Protein AF-A0A952IU48-F1 (afdb_monomer_lite)

Structure (mmCIF, N/CA/C/O backbone):
data_AF-A0A952IU48-F1
#
_entry.id   AF-A0A952IU48-F1
#
loop_
_atom_site.group_PDB
_atom_site.id
_atom_site.type_symbol
_atom_site.label_atom_id
_atom_site.label_alt_id
_atom_site.label_comp_id
_atom_site.label_asym_id
_atom_site.label_entity_id
_atom_site.label_seq_id
_atom_site.pdbx_PDB_ins_code
_atom_site.Cartn_x
_atom_site.Cartn_y
_atom_site.Cartn_z
_atom_site.occupancy
_atom_site.B_iso_or_equiv
_atom_site.auth_seq_id
_atom_site.auth_comp_id
_atom_site.auth_asym_id
_atom_site.auth_atom_id
_atom_site.pdbx_PDB_model_num
ATOM 1 N N . ARG A 1 1 ? 9.543 -7.320 -2.477 1.00 91.69 1 ARG A N 1
ATOM 2 C CA . ARG A 1 1 ? 10.347 -6.660 -1.409 1.00 91.69 1 ARG A CA 1
ATOM 3 C C . ARG A 1 1 ? 10.903 -5.368 -1.980 1.00 91.69 1 ARG A C 1
ATOM 5 O O . ARG A 1 1 ? 11.305 -5.397 -3.133 1.00 91.69 1 ARG A O 1
ATOM 12 N N . VAL A 1 2 ? 10.952 -4.290 -1.202 1.00 94.38 2 VAL A N 1
ATOM 13 C CA . VAL A 1 2 ? 11.639 -3.042 -1.579 1.00 94.38 2 VAL A CA 1
ATOM 14 C C . VAL A 1 2 ? 12.728 -2.740 -0.553 1.00 94.38 2 VAL A C 1
ATOM 16 O O . VAL A 1 2 ? 12.514 -2.993 0.632 1.00 94.38 2 VAL A O 1
ATOM 19 N N . VAL A 1 3 ? 13.887 -2.255 -0.988 1.00 96.38 3 VAL A N 1
ATOM 20 C CA . VAL A 1 3 ? 15.053 -1.963 -0.143 1.00 96.38 3 VAL A CA 1
ATOM 21 C C . VAL A 1 3 ? 15.631 -0.613 -0.528 1.00 96.38 3 VAL A C 1
ATOM 23 O O . VAL A 1 3 ? 15.761 -0.331 -1.709 1.00 96.38 3 VAL A O 1
ATOM 26 N N . ASP A 1 4 ? 16.008 0.192 0.452 1.00 96.25 4 ASP A N 1
ATOM 27 C CA . ASP A 1 4 ? 16.854 1.366 0.246 1.00 96.25 4 ASP A CA 1
ATOM 28 C C . ASP A 1 4 ? 18.319 0.955 0.413 1.00 96.25 4 ASP A C 1
ATOM 30 O O . ASP A 1 4 ? 18.716 0.508 1.489 1.00 96.25 4 ASP A O 1
ATOM 34 N N . ASP A 1 5 ? 19.126 1.089 -0.636 1.00 95.31 5 ASP A N 1
ATOM 35 C CA . ASP A 1 5 ? 20.541 0.708 -0.599 1.00 95.31 5 ASP A CA 1
ATOM 36 C C . ASP A 1 5 ? 21.381 1.619 0.316 1.00 95.31 5 ASP A C 1
ATOM 38 O O . ASP A 1 5 ? 22.396 1.207 0.873 1.00 95.31 5 ASP A O 1
ATOM 42 N N . THR A 1 6 ? 20.937 2.854 0.554 1.00 93.69 6 THR A N 1
ATOM 43 C CA . THR A 1 6 ? 21.653 3.796 1.423 1.00 93.69 6 THR A CA 1
ATOM 44 C C . THR A 1 6 ? 21.382 3.504 2.894 1.00 93.69 6 THR A C 1
ATOM 46 O O . THR A 1 6 ? 22.308 3.443 3.703 1.00 93.69 6 THR A O 1
ATOM 49 N N . THR A 1 7 ? 20.111 3.336 3.265 1.00 94.12 7 THR A N 1
ATOM 50 C CA . THR A 1 7 ? 19.712 3.147 4.672 1.00 94.12 7 THR A CA 1
ATOM 51 C C . THR A 1 7 ? 19.625 1.681 5.090 1.00 94.12 7 THR A C 1
ATOM 53 O O . THR A 1 7 ? 19.530 1.394 6.282 1.00 94.12 7 THR A O 1
ATOM 56 N N . GLN A 1 8 ? 19.648 0.753 4.128 1.00 94.88 8 GLN A N 1
ATOM 57 C CA . GLN A 1 8 ? 19.410 -0.686 4.306 1.00 94.88 8 GLN A CA 1
ATOM 58 C C . GLN A 1 8 ? 18.020 -1.018 4.879 1.00 94.88 8 GLN A C 1
ATOM 60 O O . GLN A 1 8 ? 17.737 -2.164 5.244 1.00 94.88 8 GLN A O 1
ATOM 65 N N . GLN A 1 9 ? 17.116 -0.035 4.934 1.00 94.12 9 GLN A N 1
ATOM 66 C CA . GLN A 1 9 ? 15.732 -0.253 5.321 1.00 94.12 9 GLN A CA 1
ATOM 67 C C . GLN A 1 9 ? 15.008 -1.061 4.243 1.00 94.12 9 GLN A C 1
ATOM 69 O O . GLN A 1 9 ? 15.267 -0.916 3.048 1.00 94.12 9 GLN A O 1
ATOM 74 N N . SER A 1 10 ? 14.083 -1.927 4.663 1.00 94.50 10 SER A N 1
ATOM 75 C CA . SER A 1 10 ? 13.309 -2.746 3.737 1.00 94.50 10 SER A CA 1
ATOM 76 C C . SER A 1 10 ? 11.827 -2.803 4.077 1.00 94.50 10 SER A C 1
ATOM 78 O O . SER A 1 10 ? 11.417 -2.680 5.231 1.00 94.50 10 SER A O 1
ATOM 80 N N . TRP A 1 11 ? 11.031 -3.003 3.032 1.00 93.75 11 TRP A N 1
ATOM 81 C CA . TRP A 1 11 ? 9.585 -3.138 3.077 1.00 93.75 11 TRP A CA 1
ATOM 82 C C . TRP A 1 11 ? 9.156 -4.412 2.359 1.00 93.75 11 TRP A C 1
ATOM 84 O O . TRP A 1 11 ? 9.729 -4.823 1.341 1.00 93.75 11 TRP A O 1
ATOM 94 N N . HIS A 1 12 ? 8.078 -5.005 2.863 1.00 91.31 12 HIS A N 1
ATOM 95 C CA . HIS A 1 12 ? 7.472 -6.207 2.303 1.00 91.31 12 HIS A CA 1
ATOM 96 C C . HIS A 1 12 ? 5.989 -5.955 1.998 1.00 91.31 12 HIS A C 1
ATOM 98 O O . HIS A 1 12 ? 5.132 -6.472 2.719 1.00 91.31 12 HIS A O 1
ATOM 104 N N . PRO A 1 13 ? 5.682 -5.139 0.965 1.00 86.19 13 PRO A N 1
ATOM 105 C CA . PRO A 1 13 ? 4.314 -4.988 0.484 1.00 86.19 13 PRO A CA 1
ATOM 106 C C . PRO A 1 13 ? 3.717 -6.355 0.166 1.00 86.19 13 PRO A C 1
ATOM 108 O O . PRO A 1 13 ? 4.393 -7.201 -0.430 1.00 86.19 13 PRO A O 1
ATOM 111 N N . GLN A 1 14 ? 2.483 -6.576 0.606 1.00 82.12 14 GLN A N 1
ATOM 112 C CA . GLN A 1 14 ? 1.767 -7.811 0.314 1.00 82.12 14 GLN A CA 1
ATOM 113 C C . GLN A 1 14 ? 1.081 -7.673 -1.040 1.00 82.12 14 GLN A C 1
ATOM 115 O O . GLN A 1 14 ? 0.479 -6.641 -1.335 1.00 82.12 14 GLN A O 1
ATOM 120 N N . LEU A 1 15 ? 1.158 -8.719 -1.855 1.00 78.12 15 LEU A N 1
ATOM 121 C CA . LEU A 1 15 ? 0.437 -8.777 -3.120 1.00 78.12 15 LEU A CA 1
ATOM 122 C C . LEU A 1 15 ? -1.015 -9.119 -2.808 1.00 78.12 15 LEU A C 1
ATOM 124 O O . LEU A 1 15 ? -1.333 -10.245 -2.429 1.00 78.12 15 LEU A O 1
ATOM 128 N N . THR A 1 16 ? -1.891 -8.130 -2.910 1.00 66.31 16 THR A N 1
ATOM 129 C CA . THR A 1 16 ? -3.312 -8.290 -2.628 1.00 66.31 16 THR A CA 1
ATOM 130 C C . THR A 1 16 ? -4.087 -8.363 -3.937 1.00 66.31 16 THR A C 1
ATOM 132 O O . THR A 1 16 ? -4.181 -7.376 -4.648 1.00 66.31 16 THR A O 1
ATOM 135 N N . ALA A 1 17 ? -4.613 -9.551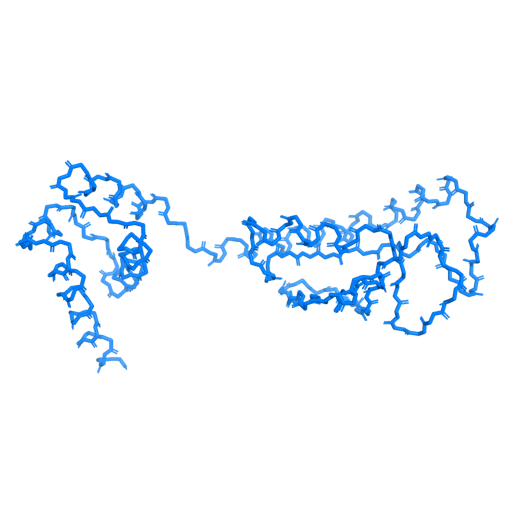 -4.259 1.00 57.94 17 ALA A N 1
ATOM 136 C CA . ALA A 1 17 ? -5.645 -9.848 -5.271 1.00 57.94 17 ALA A CA 1
ATOM 137 C C . ALA A 1 17 ? -5.507 -9.253 -6.694 1.00 57.94 17 ALA A C 1
ATOM 139 O O . ALA A 1 17 ? -6.447 -9.351 -7.480 1.00 57.94 17 ALA A O 1
ATOM 140 N N . VAL A 1 18 ? -4.364 -8.670 -7.055 1.00 63.56 18 VAL A N 1
ATOM 141 C CA . VAL A 1 18 ? -4.074 -8.278 -8.432 1.00 63.56 18 VAL A CA 1
ATOM 142 C C . VAL A 1 18 ? -3.299 -9.417 -9.084 1.00 63.56 18 VAL A C 1
ATOM 144 O O . VAL A 1 18 ? -2.157 -9.675 -8.704 1.00 63.56 18 VAL A O 1
ATOM 147 N N . ASP A 1 19 ? -3.920 -10.094 -10.052 1.00 62.81 19 ASP A N 1
ATOM 148 C CA . ASP A 1 19 ? -3.276 -11.089 -10.923 1.00 62.81 19 ASP A CA 1
ATOM 149 C C . ASP A 1 19 ? -2.259 -10.399 -11.851 1.00 62.81 19 ASP A C 1
ATOM 151 O O . ASP A 1 19 ? -2.455 -10.265 -13.058 1.00 62.81 19 ASP A O 1
ATOM 155 N N . LEU A 1 20 ? -1.164 -9.910 -11.271 1.00 64.75 20 LEU A N 1
ATOM 156 C CA . LEU A 1 20 ? 0.031 -9.543 -12.011 1.00 64.75 20 LEU A CA 1
ATOM 157 C C . LEU A 1 20 ? 0.934 -10.764 -12.105 1.00 64.75 20 LEU A C 1
ATOM 159 O O . LEU A 1 20 ? 1.329 -11.357 -11.100 1.00 64.75 20 LEU A O 1
ATOM 163 N N . THR A 1 21 ? 1.286 -11.127 -13.330 1.00 66.31 21 THR A N 1
ATOM 164 C CA . THR A 1 21 ? 2.289 -12.151 -13.582 1.00 66.31 21 THR A CA 1
ATOM 165 C C . THR A 1 21 ? 3.661 -11.493 -13.577 1.00 66.31 21 THR A C 1
ATOM 167 O O . THR A 1 21 ? 3.923 -10.624 -14.402 1.00 66.31 21 THR A O 1
ATOM 170 N N . GLU A 1 22 ? 4.509 -11.961 -12.662 1.00 82.06 22 GLU A N 1
ATOM 171 C CA . GLU A 1 22 ? 5.894 -11.553 -12.383 1.00 82.06 22 GLU A CA 1
ATOM 172 C C . GLU A 1 22 ? 6.063 -10.501 -11.281 1.00 82.06 22 GLU A C 1
ATOM 174 O O . GLU A 1 22 ? 5.449 -9.438 -11.252 1.00 82.06 22 GLU A O 1
ATOM 179 N N . THR A 1 23 ? 6.947 -10.831 -10.340 1.00 87.88 23 THR A N 1
ATOM 180 C CA . THR A 1 23 ? 7.339 -9.956 -9.238 1.00 87.88 23 THR A CA 1
ATOM 181 C C . THR A 1 23 ? 8.843 -10.009 -9.075 1.00 87.88 23 THR A C 1
ATOM 183 O O . THR A 1 23 ? 9.462 -11.046 -9.299 1.00 87.88 23 THR A O 1
ATOM 186 N N . ALA A 1 24 ? 9.424 -8.886 -8.674 1.00 91.38 24 ALA A N 1
ATOM 187 C CA . ALA A 1 24 ? 10.853 -8.750 -8.453 1.00 91.38 24 ALA A CA 1
ATOM 188 C C . ALA A 1 24 ? 11.112 -8.030 -7.128 1.00 91.38 24 ALA A C 1
ATOM 190 O O . ALA A 1 24 ? 10.248 -7.336 -6.577 1.00 91.38 24 ALA A O 1
ATOM 191 N N . SER A 1 25 ? 12.322 -8.189 -6.601 1.00 94.00 25 SER A N 1
ATOM 192 C CA . SER A 1 25 ? 12.815 -7.278 -5.573 1.00 94.00 25 SER A CA 1
ATOM 193 C C . SER A 1 25 ? 13.107 -5.919 -6.194 1.00 94.00 25 SER A C 1
ATOM 195 O O . SER A 1 25 ? 13.523 -5.829 -7.342 1.00 94.00 25 SER A O 1
ATOM 197 N N . VAL A 1 26 ? 12.898 -4.856 -5.429 1.00 95.06 26 VAL A N 1
ATOM 198 C CA . VAL A 1 26 ? 13.203 -3.492 -5.852 1.00 95.06 26 VAL A CA 1
ATOM 199 C C . VAL A 1 26 ? 14.268 -2.925 -4.929 1.00 95.06 26 VAL A C 1
ATOM 201 O O . VAL A 1 26 ? 14.137 -3.014 -3.706 1.00 95.06 26 VAL A O 1
ATOM 204 N N . VAL A 1 27 ? 15.318 -2.357 -5.508 1.00 96.81 27 VAL A N 1
ATOM 205 C CA . VAL A 1 27 ? 16.386 -1.669 -4.785 1.00 96.81 27 VAL A CA 1
ATOM 206 C C . VAL A 1 27 ? 16.378 -0.204 -5.202 1.00 96.81 27 VAL A C 1
ATOM 208 O O . VAL A 1 27 ? 16.637 0.128 -6.358 1.00 96.81 27 VAL A O 1
ATOM 211 N N . THR A 1 28 ? 16.072 0.669 -4.253 1.00 97.06 28 THR A N 1
ATOM 212 C CA . THR A 1 28 ? 16.164 2.113 -4.412 1.00 97.06 28 THR A CA 1
ATOM 213 C C . THR A 1 28 ? 17.612 2.545 -4.203 1.00 97.06 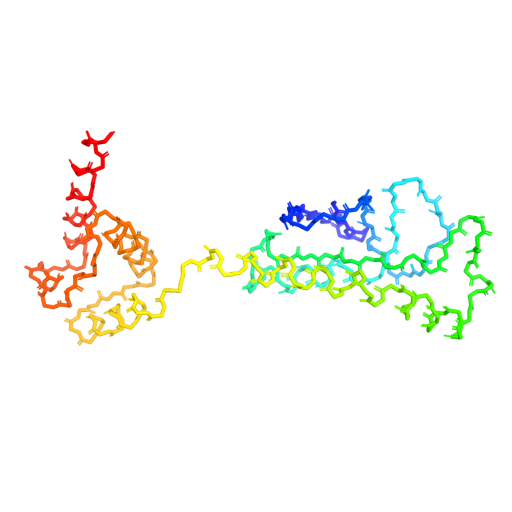28 THR A C 1
ATOM 215 O O . THR A 1 28 ? 18.201 2.309 -3.147 1.00 97.06 28 THR A O 1
ATOM 218 N N . VAL A 1 29 ? 18.174 3.181 -5.223 1.00 96.56 29 VAL A N 1
ATOM 219 C CA . VAL A 1 29 ? 19.544 3.692 -5.299 1.00 96.56 29 VAL A CA 1
ATOM 220 C C . VAL A 1 29 ? 19.528 5.208 -5.502 1.00 96.56 29 VAL A C 1
ATOM 222 O O . VAL A 1 29 ? 18.557 5.777 -5.987 1.00 96.56 29 VAL A O 1
ATOM 225 N N . SER A 1 30 ? 20.606 5.897 -5.133 1.00 94.56 30 SER A N 1
ATOM 226 C CA . SER A 1 30 ? 20.684 7.365 -5.233 1.00 94.56 30 SER A CA 1
ATOM 227 C C . SER A 1 30 ? 20.981 7.884 -6.647 1.00 94.56 30 SER A C 1
ATOM 229 O O . SER A 1 30 ? 20.873 9.084 -6.903 1.00 94.56 30 SER A O 1
ATOM 231 N N . SER A 1 31 ? 21.350 6.997 -7.570 1.00 93.44 31 SER A N 1
ATOM 232 C CA . SER A 1 31 ? 21.649 7.300 -8.968 1.00 93.44 31 SER A CA 1
ATOM 233 C C . SER A 1 31 ? 21.311 6.104 -9.868 1.00 93.44 31 SER A C 1
ATOM 235 O O . SER A 1 31 ? 21.207 4.982 -9.368 1.00 93.44 31 SER A O 1
ATOM 237 N N . PRO A 1 32 ? 21.146 6.303 -11.191 1.00 92.00 32 PRO A N 1
ATOM 238 C CA . PRO A 1 32 ? 20.879 5.203 -12.112 1.00 92.00 32 PRO A CA 1
ATOM 239 C C . PRO A 1 32 ? 21.941 4.101 -12.014 1.00 92.00 32 PRO A C 1
ATOM 241 O O . PRO A 1 32 ? 23.140 4.382 -12.013 1.00 92.00 32 PRO A O 1
ATOM 244 N N . SER A 1 33 ? 21.494 2.845 -11.964 1.00 92.19 33 SER A N 1
ATOM 245 C CA . SER A 1 33 ? 22.360 1.666 -11.884 1.00 92.19 33 SER A CA 1
ATOM 246 C C . SER A 1 33 ? 22.261 0.843 -13.163 1.00 92.19 33 SER A C 1
ATOM 248 O O . SER A 1 33 ? 21.168 0.466 -13.575 1.00 92.19 33 SER A O 1
ATOM 250 N N . THR A 1 34 ? 23.408 0.512 -13.755 1.00 92.50 34 THR A N 1
ATOM 251 C CA . THR A 1 34 ? 23.527 -0.440 -14.876 1.00 92.50 34 THR A CA 1
ATOM 252 C C . THR A 1 34 ? 23.954 -1.837 -14.416 1.00 92.50 34 THR A C 1
ATOM 254 O O . THR A 1 34 ? 24.215 -2.720 -15.233 1.00 92.50 34 THR A O 1
ATOM 257 N N . ASN A 1 35 ? 24.011 -2.072 -13.100 1.00 92.31 35 ASN A N 1
ATOM 258 C CA . ASN A 1 35 ? 24.316 -3.376 -12.512 1.00 92.31 35 ASN A CA 1
ATOM 259 C C . ASN A 1 35 ? 23.079 -4.286 -12.546 1.00 92.31 35 ASN A C 1
ATOM 261 O O . ASN A 1 35 ? 22.528 -4.642 -11.506 1.00 92.31 35 ASN A O 1
ATOM 265 N N . TYR A 1 36 ? 22.601 -4.610 -13.747 1.00 91.88 36 TYR A N 1
ATOM 266 C CA . TYR A 1 36 ? 21.394 -5.407 -13.946 1.00 91.88 36 TYR A CA 1
ATOM 267 C C . TYR A 1 36 ? 21.532 -6.788 -13.292 1.00 91.88 36 TYR A C 1
ATOM 269 O O . TYR A 1 36 ? 22.434 -7.559 -13.619 1.00 91.88 36 TYR A O 1
ATOM 277 N N . GLN A 1 37 ? 20.606 -7.110 -12.391 1.00 91.81 37 GLN A N 1
ATOM 278 C CA . GLN A 1 37 ? 20.566 -8.367 -11.649 1.00 91.81 37 GLN A CA 1
ATOM 279 C C . GLN A 1 37 ? 19.271 -9.119 -11.958 1.00 91.81 37 GLN A C 1
ATOM 281 O O . GLN A 1 37 ? 18.237 -8.511 -12.227 1.00 91.81 37 GLN A O 1
ATOM 286 N N . ALA A 1 38 ? 19.327 -10.450 -11.922 1.00 89.50 38 ALA A N 1
ATOM 287 C CA . ALA A 1 38 ? 18.125 -11.269 -12.045 1.00 89.50 38 ALA A CA 1
ATOM 288 C C . ALA A 1 38 ? 17.166 -10.993 -10.871 1.00 89.50 38 ALA A C 1
ATOM 290 O O . ALA A 1 38 ? 17.612 -10.735 -9.749 1.00 89.50 38 ALA A O 1
ATOM 291 N N . ASP A 1 39 ? 15.860 -11.018 -11.148 1.00 90.94 39 ASP A N 1
ATOM 292 C CA . ASP A 1 39 ? 14.769 -10.829 -10.176 1.00 90.94 39 ASP A CA 1
ATOM 293 C C . ASP A 1 39 ? 14.887 -9.566 -9.304 1.00 90.94 39 ASP A C 1
ATOM 295 O O . ASP A 1 39 ? 14.326 -9.483 -8.206 1.00 90.94 39 ASP A O 1
ATOM 299 N N . THR A 1 40 ? 15.622 -8.566 -9.797 1.00 94.00 40 THR A N 1
ATOM 300 C CA . THR A 1 40 ? 15.893 -7.313 -9.100 1.00 94.00 40 THR A CA 1
ATOM 301 C C . THR A 1 40 ? 15.749 -6.148 -10.062 1.00 94.00 40 THR A C 1
ATOM 303 O O . THR A 1 40 ? 16.411 -6.081 -11.095 1.00 94.00 40 THR A O 1
ATOM 306 N N . ALA A 1 41 ? 14.898 -5.201 -9.700 1.00 94.19 41 ALA A N 1
ATOM 307 C CA . ALA A 1 41 ? 14.765 -3.937 -10.390 1.00 94.19 41 ALA A CA 1
ATOM 308 C C . ALA A 1 41 ? 15.391 -2.816 -9.557 1.00 94.19 41 ALA A C 1
ATOM 310 O O . ALA A 1 41 ? 15.277 -2.802 -8.333 1.00 94.19 41 ALA A O 1
ATOM 311 N N . PHE A 1 42 ? 16.022 -1.858 -10.230 1.00 94.75 42 PHE A N 1
ATOM 312 C CA . PHE A 1 42 ? 16.589 -0.672 -9.593 1.00 94.75 42 PHE A CA 1
ATOM 313 C C . PHE A 1 42 ? 15.705 0.542 -9.867 1.00 94.75 42 PHE A C 1
ATOM 315 O O . PHE A 1 42 ? 15.213 0.722 -10.984 1.00 94.75 42 PHE A O 1
ATOM 322 N N . ASP A 1 43 ? 15.486 1.381 -8.865 1.00 94.81 43 ASP A N 1
ATOM 323 C CA . ASP A 1 43 ? 14.851 2.693 -9.016 1.00 94.81 43 ASP A CA 1
ATOM 324 C C . ASP A 1 43 ? 15.504 3.731 -8.110 1.00 94.81 43 ASP A C 1
ATOM 326 O O . ASP A 1 43 ? 16.487 3.423 -7.444 1.00 94.81 43 ASP A O 1
ATOM 330 N N . MET A 1 44 ? 14.978 4.956 -8.098 1.00 95.19 44 MET A N 1
ATOM 331 C CA . MET A 1 44 ? 15.506 6.036 -7.270 1.00 95.19 44 MET A CA 1
ATOM 332 C C . MET A 1 44 ? 14.473 6.597 -6.277 1.00 95.19 44 MET A C 1
ATOM 334 O O . MET A 1 44 ? 14.765 7.545 -5.549 1.00 95.19 44 MET A O 1
ATOM 338 N N . GLU A 1 45 ? 13.268 6.020 -6.200 1.00 94.19 45 GLU A N 1
ATOM 339 C CA . GLU A 1 45 ? 12.122 6.644 -5.530 1.00 94.19 45 GLU A CA 1
ATOM 340 C C . GLU A 1 45 ? 11.271 5.696 -4.674 1.00 94.19 45 GLU A C 1
ATOM 342 O O . GLU A 1 45 ? 10.572 6.180 -3.776 1.00 94.19 45 GLU A O 1
ATOM 347 N N . ALA A 1 46 ? 11.280 4.374 -4.898 1.00 94.50 46 ALA A N 1
ATOM 348 C CA . ALA A 1 46 ? 10.283 3.493 -4.278 1.00 94.50 46 ALA A CA 1
ATOM 349 C C . ALA A 1 46 ? 10.375 3.452 -2.752 1.00 94.50 46 ALA A C 1
ATOM 351 O O . ALA A 1 46 ? 9.339 3.475 -2.085 1.00 94.50 46 ALA A O 1
ATOM 352 N N . ALA A 1 47 ? 11.579 3.450 -2.176 1.00 95.12 47 ALA A N 1
ATOM 353 C CA . ALA A 1 47 ? 11.762 3.531 -0.728 1.00 95.12 47 ALA A CA 1
ATOM 354 C C . ALA A 1 47 ? 11.191 4.834 -0.139 1.00 95.12 47 ALA A C 1
ATOM 356 O O . ALA A 1 47 ? 10.520 4.813 0.898 1.00 95.12 47 ALA A O 1
ATOM 357 N N . GLY A 1 48 ? 11.398 5.967 -0.819 1.00 93.81 48 GLY A N 1
ATOM 358 C CA . GLY A 1 48 ? 10.846 7.262 -0.416 1.00 93.81 48 GLY A CA 1
ATOM 359 C C . GLY A 1 48 ? 9.319 7.281 -0.493 1.00 93.81 48 GLY A C 1
ATOM 360 O O . GLY A 1 48 ? 8.652 7.713 0.453 1.00 93.81 48 GLY A O 1
ATOM 361 N N . PHE A 1 49 ? 8.759 6.736 -1.575 1.00 93.75 49 PHE A N 1
ATOM 362 C CA . PHE A 1 49 ? 7.318 6.567 -1.742 1.00 93.75 49 PHE A CA 1
ATOM 363 C C . PHE A 1 49 ? 6.719 5.678 -0.646 1.00 93.75 49 PHE A C 1
ATOM 365 O O . PHE A 1 49 ? 5.763 6.085 0.010 1.00 93.75 49 PHE A O 1
ATOM 372 N N . LEU A 1 50 ? 7.303 4.505 -0.384 1.00 93.00 50 LEU A N 1
ATOM 373 C CA . LEU A 1 50 ? 6.836 3.588 0.657 1.00 93.00 50 LEU A CA 1
ATOM 374 C C . LEU A 1 50 ? 6.913 4.216 2.044 1.00 93.00 50 LEU A C 1
ATOM 376 O O . LEU A 1 50 ? 5.951 4.132 2.801 1.00 93.00 50 LEU A O 1
ATOM 380 N N . THR A 1 51 ? 8.006 4.907 2.364 1.00 92.62 51 THR A N 1
ATOM 381 C CA . THR A 1 51 ? 8.148 5.650 3.626 1.00 92.62 51 THR A CA 1
ATOM 382 C C . THR A 1 51 ? 7.053 6.703 3.794 1.00 92.62 51 THR A C 1
ATOM 384 O O . THR A 1 51 ? 6.586 6.953 4.907 1.00 92.62 51 THR A O 1
ATOM 387 N N . ALA A 1 52 ? 6.645 7.357 2.705 1.00 93.31 52 ALA A N 1
ATOM 388 C CA . ALA A 1 52 ? 5.565 8.330 2.730 1.00 93.31 52 ALA A CA 1
ATOM 389 C C . ALA A 1 52 ? 4.189 7.675 2.875 1.00 93.31 52 ALA A C 1
ATOM 391 O O . ALA A 1 52 ? 3.413 8.074 3.743 1.00 93.31 52 ALA A O 1
ATOM 392 N N . ALA A 1 53 ? 3.911 6.663 2.059 1.00 90.44 53 ALA A N 1
ATOM 393 C CA . ALA A 1 53 ? 2.624 5.989 1.988 1.00 90.44 53 ALA A CA 1
ATOM 394 C C . ALA A 1 53 ? 2.291 5.214 3.273 1.00 90.44 53 ALA A C 1
ATOM 396 O O . ALA A 1 53 ? 1.145 5.249 3.719 1.00 90.44 53 ALA A O 1
ATOM 397 N N . THR A 1 54 ? 3.279 4.595 3.931 1.00 89.19 54 THR A N 1
ATOM 398 C CA . THR A 1 54 ? 3.063 3.817 5.170 1.00 89.19 54 THR A CA 1
ATOM 399 C C . THR A 1 54 ? 2.604 4.655 6.361 1.00 89.19 54 THR A C 1
ATOM 401 O O . THR A 1 54 ? 2.118 4.108 7.348 1.00 89.19 54 THR A O 1
ATOM 404 N N . ARG A 1 55 ? 2.713 5.988 6.288 1.00 88.06 55 ARG A N 1
ATOM 405 C CA . ARG A 1 55 ? 2.138 6.892 7.298 1.00 88.06 55 ARG A CA 1
ATOM 406 C C . ARG A 1 55 ? 0.621 7.036 7.185 1.00 88.06 55 ARG A C 1
ATOM 408 O O . ARG A 1 55 ? -0.006 7.486 8.139 1.00 88.06 55 ARG A O 1
ATOM 415 N N . TYR A 1 56 ? 0.052 6.696 6.031 1.00 84.12 56 TYR A N 1
ATOM 416 C CA . TYR A 1 56 ? -1.364 6.899 5.713 1.00 84.12 56 TYR A CA 1
ATOM 417 C C . TYR A 1 56 ? -2.106 5.596 5.418 1.00 84.12 56 TYR A C 1
ATOM 419 O O . TYR A 1 56 ? -3.331 5.572 5.482 1.00 84.12 56 TYR A O 1
ATOM 427 N N . SER A 1 57 ? -1.382 4.526 5.098 1.00 83.06 57 SER A N 1
ATOM 428 C CA . SER A 1 57 ? -1.950 3.232 4.745 1.00 83.06 57 SER A CA 1
ATOM 429 C C . SER A 1 57 ? -1.063 2.091 5.227 1.00 83.06 57 SER A C 1
ATOM 431 O O . SER A 1 57 ? 0.137 2.261 5.440 1.00 83.06 57 SER A O 1
ATOM 433 N N . THR A 1 58 ? -1.643 0.909 5.388 1.00 82.62 58 THR A N 1
ATOM 434 C CA . THR A 1 58 ? -0.888 -0.306 5.688 1.00 82.62 58 THR A CA 1
ATOM 435 C C . THR A 1 58 ? -0.301 -0.907 4.403 1.00 82.62 58 THR A C 1
ATOM 437 O O . THR A 1 58 ? -0.736 -0.587 3.292 1.00 82.62 58 THR A O 1
ATOM 440 N N . LEU A 1 59 ? 0.730 -1.748 4.538 1.00 83.88 59 LEU A N 1
ATOM 441 C CA . LEU A 1 59 ? 1.497 -2.294 3.407 1.00 83.88 59 LEU A CA 1
ATOM 442 C C . LEU A 1 59 ? 0.687 -3.229 2.494 1.00 83.88 59 LEU A C 1
ATOM 444 O O . LEU A 1 59 ? 1.122 -3.508 1.382 1.00 83.88 59 LEU A O 1
ATOM 448 N N . GLU A 1 60 ? -0.475 -3.702 2.934 1.00 79.56 60 GLU A N 1
ATOM 449 C CA . GLU A 1 60 ? -1.407 -4.506 2.139 1.00 79.56 60 GLU A CA 1
ATOM 450 C C . GLU A 1 60 ? -2.130 -3.683 1.058 1.00 79.56 60 GLU A C 1
ATOM 452 O O . GLU A 1 60 ? -2.627 -4.245 0.083 1.00 79.56 60 GLU A O 1
ATOM 457 N N . PHE A 1 61 ? -2.168 -2.355 1.208 1.00 79.62 61 PHE A N 1
ATOM 458 C CA . PHE A 1 61 ? -2.831 -1.423 0.286 1.00 79.62 61 PHE A CA 1
ATOM 459 C C . PHE A 1 61 ? -1.850 -0.519 -0.469 1.00 79.62 61 PHE A C 1
ATOM 461 O O . PHE A 1 61 ? -2.266 0.407 -1.162 1.00 79.62 61 PHE A O 1
ATOM 468 N N . ILE A 1 62 ? -0.544 -0.751 -0.329 1.00 85.94 62 ILE A N 1
ATOM 469 C CA . ILE A 1 62 ? 0.487 0.020 -1.026 1.00 85.94 62 ILE A CA 1
ATOM 470 C C . ILE A 1 62 ? 1.144 -0.894 -2.053 1.00 85.94 62 ILE A C 1
ATOM 472 O O . ILE A 1 62 ? 1.800 -1.861 -1.682 1.00 85.94 62 ILE A O 1
ATOM 476 N N . GLN A 1 63 ? 1.001 -0.566 -3.337 1.00 85.19 63 GLN A N 1
ATOM 477 C CA . GLN A 1 63 ? 1.617 -1.312 -4.436 1.00 85.19 63 GLN A CA 1
ATOM 478 C C . GLN A 1 63 ? 2.646 -0.452 -5.168 1.00 85.19 63 GLN A C 1
ATOM 480 O O . GLN A 1 63 ? 2.460 0.754 -5.335 1.00 85.19 63 GLN A O 1
ATOM 485 N N . CYS A 1 64 ? 3.731 -1.081 -5.619 1.00 86.62 64 CYS A N 1
ATOM 486 C CA . CYS A 1 64 ? 4.737 -0.460 -6.473 1.00 86.62 64 CYS A CA 1
ATOM 487 C C . CYS A 1 64 ? 4.775 -1.218 -7.800 1.00 86.62 64 CYS A C 1
ATOM 489 O O . CYS A 1 64 ? 5.198 -2.371 -7.846 1.00 86.62 64 CYS A O 1
ATOM 491 N N . LEU A 1 65 ? 4.298 -0.573 -8.864 1.00 87.69 65 LEU A N 1
ATOM 492 C CA . LEU A 1 65 ? 4.340 -1.106 -10.219 1.00 87.69 65 LEU A CA 1
ATOM 493 C C . LEU A 1 65 ? 5.504 -0.453 -10.960 1.00 87.69 65 LEU A C 1
ATOM 495 O O . LEU A 1 65 ? 5.535 0.770 -11.108 1.00 87.69 65 LEU A O 1
ATOM 499 N N . LYS A 1 66 ? 6.444 -1.267 -11.444 1.00 89.50 66 LYS A N 1
ATOM 500 C CA . LYS A 1 66 ? 7.591 -0.782 -12.207 1.00 89.50 66 LYS A CA 1
ATOM 501 C C . LYS A 1 66 ? 7.516 -1.247 -13.652 1.00 89.50 66 LYS A C 1
ATOM 503 O O . LYS A 1 66 ? 7.484 -2.439 -13.934 1.00 89.50 66 LYS A O 1
ATOM 508 N N . ILE A 1 67 ? 7.557 -0.279 -14.559 1.00 91.62 67 ILE A N 1
ATOM 509 C CA . ILE A 1 67 ? 7.750 -0.514 -15.987 1.00 91.62 67 ILE A CA 1
ATOM 510 C C . ILE A 1 67 ? 9.257 -0.487 -16.233 1.00 91.62 67 ILE A C 1
ATOM 512 O O . ILE A 1 67 ? 9.923 0.503 -15.927 1.00 91.62 67 ILE A O 1
ATOM 516 N N . VAL A 1 68 ? 9.809 -1.596 -16.721 1.00 91.19 68 VAL A N 1
ATOM 517 C CA . VAL A 1 68 ? 11.252 -1.735 -16.952 1.00 91.19 68 VAL A CA 1
ATOM 518 C C . VAL A 1 68 ? 11.628 -0.988 -18.233 1.00 91.19 68 VAL A C 1
ATOM 520 O O . VAL A 1 68 ? 11.261 -1.408 -19.328 1.00 91.19 68 VAL A O 1
ATOM 523 N N . SER A 1 69 ? 12.346 0.127 -18.088 1.00 91.50 69 SER A N 1
ATOM 524 C CA . SER A 1 69 ? 12.805 0.972 -19.199 1.00 91.50 69 SER A CA 1
ATOM 525 C C . SER A 1 69 ? 14.010 0.407 -19.939 1.00 91.50 69 SER A C 1
ATOM 527 O O . SER A 1 69 ? 14.132 0.567 -21.151 1.00 91.50 69 SER A O 1
ATOM 529 N N . ASP A 1 70 ? 14.895 -0.245 -19.199 1.00 93.44 70 ASP A N 1
ATOM 530 C CA . ASP A 1 70 ? 16.191 -0.713 -19.659 1.00 93.44 70 ASP A CA 1
ATOM 531 C C . ASP A 1 70 ? 16.607 -1.975 -18.893 1.00 93.44 70 ASP A C 1
ATOM 533 O O . ASP A 1 70 ? 16.122 -2.260 -17.796 1.00 93.44 70 ASP A O 1
ATOM 537 N N . ASN A 1 71 ? 17.462 -2.779 -19.517 1.00 92.62 71 ASN A N 1
ATOM 538 C CA . ASN A 1 71 ? 18.010 -4.018 -18.975 1.00 92.62 71 ASN A CA 1
ATOM 539 C C . ASN A 1 71 ? 19.268 -4.432 -19.757 1.00 92.62 71 ASN A C 1
ATOM 541 O O . ASN A 1 71 ? 19.688 -3.763 -20.698 1.00 92.62 71 ASN A O 1
ATOM 545 N N . SER A 1 72 ? 19.846 -5.588 -19.426 1.00 91.31 72 SER A N 1
ATOM 546 C CA . SER A 1 72 ? 21.066 -6.091 -20.075 1.00 91.31 72 SER A CA 1
ATOM 547 C C . SER A 1 72 ? 20.957 -6.310 -21.591 1.00 91.31 72 SER A C 1
ATOM 549 O O . SER A 1 72 ? 21.982 -6.349 -22.268 1.00 91.31 72 SER A O 1
ATOM 551 N N . ARG A 1 73 ? 19.743 -6.457 -22.141 1.00 91.31 73 ARG A N 1
ATOM 552 C CA . ARG A 1 73 ? 19.498 -6.576 -23.590 1.00 91.31 73 ARG A CA 1
ATOM 553 C C . ARG A 1 73 ? 19.178 -5.233 -24.246 1.00 91.31 73 ARG A C 1
ATOM 555 O O . ARG A 1 73 ? 19.499 -5.052 -25.414 1.00 91.31 73 ARG A O 1
ATOM 562 N N . ASN A 1 74 ? 18.554 -4.320 -23.506 1.00 90.88 74 ASN A N 1
ATOM 563 C CA . ASN A 1 74 ? 18.173 -2.978 -23.947 1.00 90.88 74 ASN A CA 1
ATOM 564 C C . ASN A 1 74 ? 18.763 -1.954 -22.968 1.00 90.88 74 ASN A C 1
ATOM 566 O O . ASN A 1 74 ? 18.073 -1.562 -22.028 1.00 90.88 74 ASN A O 1
ATOM 570 N N . PRO A 1 75 ? 20.038 -1.574 -23.122 1.00 89.94 75 PRO A N 1
ATOM 571 C CA . PRO A 1 75 ? 20.750 -0.839 -22.088 1.00 89.94 75 PRO A CA 1
ATOM 572 C C . PRO A 1 75 ? 20.360 0.644 -22.071 1.00 89.94 75 PRO A C 1
ATOM 574 O O . PRO A 1 75 ? 19.853 1.187 -23.064 1.00 89.94 75 PRO A O 1
ATOM 577 N N . LEU A 1 76 ? 20.612 1.293 -20.932 1.00 90.25 76 LEU A N 1
ATOM 578 C CA . LEU A 1 76 ? 20.203 2.666 -20.627 1.00 90.25 76 LEU A CA 1
ATOM 579 C C . LEU A 1 76 ? 20.628 3.688 -21.693 1.00 90.25 76 LEU A C 1
ATOM 581 O O . LEU A 1 76 ? 19.888 4.625 -21.977 1.00 90.25 76 LEU A O 1
ATOM 585 N N . GLU A 1 77 ? 21.783 3.505 -22.332 1.00 92.31 77 GLU A N 1
ATOM 586 C CA . GLU A 1 77 ? 22.319 4.419 -23.350 1.00 92.31 77 GLU A CA 1
ATOM 587 C C . GLU A 1 77 ? 21.451 4.476 -24.611 1.00 92.31 77 GLU A C 1
ATOM 589 O O . GLU A 1 77 ? 21.517 5.434 -25.379 1.00 92.31 77 GLU A O 1
ATOM 594 N N . THR A 1 78 ? 20.636 3.445 -24.839 1.00 89.44 78 THR A N 1
ATOM 595 C CA . THR A 1 78 ? 19.702 3.388 -25.967 1.00 89.44 78 THR A CA 1
ATOM 596 C C . THR A 1 78 ? 18.334 3.970 -25.629 1.00 89.44 78 THR A C 1
ATOM 598 O O . THR A 1 78 ? 17.480 4.048 -26.518 1.00 89.44 78 THR A O 1
ATOM 601 N N . LEU A 1 79 ? 18.100 4.346 -24.370 1.00 91.25 79 LEU A N 1
ATOM 602 C CA . LEU A 1 79 ? 16.828 4.871 -23.906 1.00 91.25 79 LEU A CA 1
ATOM 603 C C . LEU A 1 79 ? 16.658 6.326 -24.353 1.00 91.25 79 LEU A C 1
ATOM 605 O O . LEU A 1 79 ? 17.541 7.165 -24.193 1.00 91.25 79 LEU A O 1
ATOM 609 N N . ASP A 1 80 ? 15.482 6.639 -24.883 1.00 93.38 80 ASP A N 1
ATOM 610 C CA . ASP A 1 80 ? 15.094 7.997 -25.244 1.00 93.38 80 ASP A CA 1
ATOM 611 C C . ASP A 1 80 ? 13.663 8.285 -24.778 1.00 93.38 80 ASP A C 1
ATOM 613 O O . ASP A 1 80 ? 12.917 7.388 -24.372 1.00 93.38 80 ASP A O 1
ATOM 617 N N . LYS A 1 81 ? 13.269 9.560 -24.830 1.00 92.94 81 LYS A N 1
ATOM 618 C CA . LYS A 1 81 ? 11.948 9.998 -24.363 1.00 92.94 81 LYS A CA 1
ATOM 619 C C . LYS A 1 81 ? 10.801 9.325 -25.121 1.00 92.94 81 LYS A C 1
ATOM 621 O O . LYS A 1 81 ? 9.797 9.000 -24.499 1.00 92.94 81 LYS A O 1
ATOM 626 N N . GLY A 1 82 ? 10.950 9.105 -26.428 1.00 95.44 82 GLY A N 1
ATOM 627 C CA . GLY A 1 82 ? 9.932 8.460 -27.256 1.00 95.44 82 GLY A CA 1
ATOM 628 C C . GLY A 1 82 ? 9.727 7.002 -26.858 1.00 95.44 82 GLY A C 1
ATOM 629 O O . GLY A 1 82 ? 8.589 6.576 -26.670 1.00 95.44 82 GLY A O 1
ATOM 630 N N . LYS A 1 83 ? 10.817 6.263 -26.625 1.00 92.19 83 LYS A N 1
ATOM 631 C CA . LYS A 1 83 ? 10.765 4.888 -26.106 1.00 92.19 83 LYS A CA 1
ATOM 632 C C . LYS A 1 83 ? 10.105 4.815 -24.737 1.00 92.19 83 LYS A C 1
ATOM 634 O O . LYS A 1 83 ? 9.250 3.965 -24.536 1.00 92.19 83 LYS A O 1
ATOM 639 N N . VAL A 1 84 ? 10.448 5.718 -23.816 1.00 92.69 84 VAL A N 1
ATOM 640 C CA . VAL A 1 84 ? 9.808 5.764 -22.489 1.00 92.69 84 VAL A CA 1
ATOM 641 C C . VAL A 1 84 ? 8.307 6.027 -22.614 1.00 92.69 84 VAL A C 1
ATOM 643 O O . VAL A 1 84 ? 7.513 5.337 -21.979 1.00 92.69 84 VAL A O 1
ATOM 646 N N . THR A 1 85 ? 7.897 6.982 -23.455 1.00 95.38 85 THR A N 1
ATOM 647 C CA . THR A 1 85 ? 6.473 7.247 -23.709 1.00 95.38 85 THR A CA 1
ATOM 648 C C . THR A 1 85 ? 5.762 6.015 -24.264 1.00 95.38 85 THR A C 1
ATOM 650 O O . THR A 1 85 ? 4.680 5.683 -23.783 1.00 95.38 85 THR A O 1
ATOM 653 N N . GLN A 1 86 ? 6.376 5.313 -25.218 1.00 95.25 86 GLN A N 1
ATOM 654 C CA . GLN A 1 86 ? 5.803 4.097 -25.788 1.00 95.25 86 GLN A CA 1
ATOM 655 C C . GLN A 1 86 ? 5.677 2.984 -24.741 1.00 95.25 86 GLN A C 1
ATOM 657 O O . GLN A 1 86 ? 4.598 2.426 -24.590 1.00 95.25 86 GLN A O 1
ATOM 662 N N . LEU A 1 87 ? 6.732 2.727 -23.961 1.00 94.31 87 LEU A N 1
ATOM 663 C CA . LEU A 1 87 ? 6.730 1.716 -22.899 1.00 94.31 87 LEU A CA 1
ATOM 664 C C . LEU A 1 87 ? 5.621 1.959 -21.874 1.00 94.31 87 LEU A C 1
ATOM 666 O O . LEU A 1 87 ? 4.958 1.018 -21.452 1.00 94.31 87 LEU A O 1
ATOM 670 N N . ILE A 1 88 ? 5.395 3.215 -21.482 1.00 94.00 88 ILE A N 1
ATOM 671 C CA . ILE A 1 88 ? 4.290 3.556 -20.582 1.00 94.00 88 ILE A CA 1
ATOM 672 C C . ILE A 1 88 ? 2.948 3.328 -21.279 1.00 94.00 88 ILE A C 1
ATOM 674 O O . ILE A 1 88 ? 2.070 2.694 -20.697 1.00 94.00 88 ILE A O 1
ATOM 678 N N . SER A 1 89 ? 2.794 3.810 -22.517 1.00 96.06 89 SER A N 1
ATOM 679 C CA . SER A 1 89 ? 1.556 3.670 -23.293 1.00 96.06 89 SER A CA 1
ATOM 680 C C . SER A 1 89 ? 1.149 2.206 -23.473 1.00 96.06 89 SER A C 1
ATOM 682 O O . SER A 1 89 ? -0.020 1.872 -23.294 1.00 96.06 89 SER A O 1
ATOM 684 N N . ASP A 1 90 ? 2.108 1.331 -23.770 1.00 95.38 90 ASP A N 1
ATOM 685 C CA . ASP A 1 90 ? 1.885 -0.105 -23.966 1.00 95.38 90 ASP A CA 1
ATOM 686 C C . ASP A 1 90 ? 1.411 -0.800 -22.683 1.00 95.38 90 ASP A C 1
ATOM 688 O O . ASP A 1 90 ? 0.736 -1.826 -22.740 1.00 95.38 90 ASP A O 1
ATOM 692 N N . GLN A 1 91 ? 1.743 -0.237 -21.519 1.00 93.06 91 GLN A N 1
ATOM 693 C CA . GLN A 1 91 ? 1.394 -0.787 -20.211 1.00 93.06 91 GLN A CA 1
ATOM 694 C C . GLN A 1 91 ? 0.163 -0.130 -19.577 1.00 93.06 91 GLN A C 1
ATOM 696 O O . GLN A 1 91 ? -0.269 -0.579 -18.517 1.00 93.06 91 GLN A O 1
ATOM 701 N N . VAL A 1 92 ? -0.453 0.878 -20.209 1.00 93.94 92 VAL A N 1
ATOM 702 C CA . VAL A 1 92 ? -1.682 1.518 -19.698 1.00 93.94 92 VAL A CA 1
ATOM 703 C C . VAL A 1 92 ? -2.778 0.502 -19.348 1.00 93.94 92 VAL A C 1
ATOM 705 O O . VAL A 1 92 ? -3.325 0.621 -18.251 1.00 93.94 92 VAL A O 1
ATOM 708 N N . PRO A 1 93 ? -3.086 -0.519 -20.177 1.00 91.44 93 PRO A N 1
ATOM 709 C CA . PRO A 1 93 ? -4.093 -1.520 -19.817 1.00 91.44 93 PRO A CA 1
ATOM 710 C C . PRO A 1 93 ? -3.761 -2.263 -18.515 1.00 91.44 93 PRO A C 1
ATOM 712 O O . PRO A 1 93 ? -4.632 -2.435 -17.666 1.00 91.44 93 PRO A O 1
ATOM 715 N N . ASN A 1 94 ? -2.490 -2.624 -18.315 1.00 88.06 94 ASN A N 1
ATOM 716 C CA . ASN A 1 94 ? -2.033 -3.305 -17.103 1.00 88.06 94 ASN A CA 1
ATOM 717 C C . ASN A 1 94 ? -2.094 -2.376 -15.883 1.00 88.06 94 ASN A C 1
ATOM 719 O O . ASN A 1 94 ? -2.531 -2.795 -14.816 1.00 88.06 94 ASN A O 1
ATOM 723 N N . ILE A 1 95 ? -1.725 -1.096 -16.031 1.00 88.88 95 ILE A N 1
ATOM 724 C CA . ILE A 1 95 ? -1.872 -0.092 -14.963 1.00 88.88 95 ILE A CA 1
ATOM 725 C C . ILE A 1 95 ? -3.343 0.021 -14.538 1.00 88.88 95 ILE A C 1
ATOM 727 O O . ILE A 1 95 ? -3.637 0.020 -13.343 1.00 88.88 95 ILE A O 1
ATOM 731 N N . VAL A 1 96 ? -4.268 0.095 -15.501 1.00 90.31 96 VAL A N 1
ATOM 732 C CA . VAL A 1 96 ? -5.712 0.163 -15.230 1.00 90.31 96 VAL A CA 1
ATOM 733 C C . VAL A 1 96 ? -6.184 -1.086 -14.488 1.00 90.31 96 VAL A C 1
ATOM 735 O O . VAL A 1 96 ? -6.846 -0.952 -13.463 1.00 90.31 96 VAL A O 1
ATOM 738 N N . GLN A 1 97 ? -5.771 -2.280 -14.921 1.00 86.19 97 GLN A N 1
ATOM 739 C CA . GLN A 1 97 ? -6.113 -3.536 -14.249 1.00 86.19 97 GLN A CA 1
ATOM 740 C C . GLN A 1 97 ? -5.641 -3.564 -12.784 1.00 86.19 97 GLN A C 1
ATOM 742 O O . GLN A 1 97 ? -6.375 -4.013 -11.902 1.00 86.19 97 GLN A O 1
ATOM 747 N N . VAL A 1 98 ? -4.441 -3.049 -12.496 1.00 84.62 98 VAL A N 1
ATOM 748 C CA . VAL A 1 98 ? -3.931 -2.929 -11.118 1.00 84.62 98 VAL A CA 1
ATOM 749 C C . VAL A 1 98 ? -4.801 -1.993 -10.287 1.00 84.62 98 VAL A C 1
ATOM 751 O O . VAL A 1 98 ? -5.162 -2.326 -9.158 1.00 84.62 98 VAL A O 1
ATOM 754 N N . ILE A 1 99 ? -5.149 -0.828 -10.836 1.00 85.62 99 ILE A N 1
ATOM 755 C CA . ILE A 1 99 ? -5.996 0.158 -10.155 1.00 85.62 99 ILE A CA 1
ATOM 756 C C . ILE A 1 99 ? -7.372 -0.441 -9.851 1.00 85.62 99 ILE A C 1
ATOM 758 O O . ILE A 1 99 ? -7.844 -0.333 -8.721 1.00 85.62 99 ILE A O 1
ATOM 762 N N . GLU A 1 100 ? -8.000 -1.104 -10.820 1.00 85.69 100 GLU A N 1
ATOM 763 C CA . GLU A 1 100 ? -9.295 -1.765 -10.639 1.00 85.69 100 GLU A CA 1
ATOM 764 C C . GLU A 1 100 ? -9.229 -2.867 -9.576 1.00 85.69 100 GLU A C 1
ATOM 766 O O . GLU A 1 100 ? -10.102 -2.934 -8.711 1.00 85.69 100 GLU A O 1
ATOM 771 N N . GLY A 1 101 ? -8.167 -3.678 -9.569 1.00 82.06 101 GLY A N 1
ATOM 772 C CA . GLY A 1 101 ? -7.937 -4.684 -8.530 1.00 82.06 101 GLY A CA 1
ATOM 773 C C . GLY A 1 101 ? -7.858 -4.075 -7.127 1.00 82.06 101 GLY A C 1
ATOM 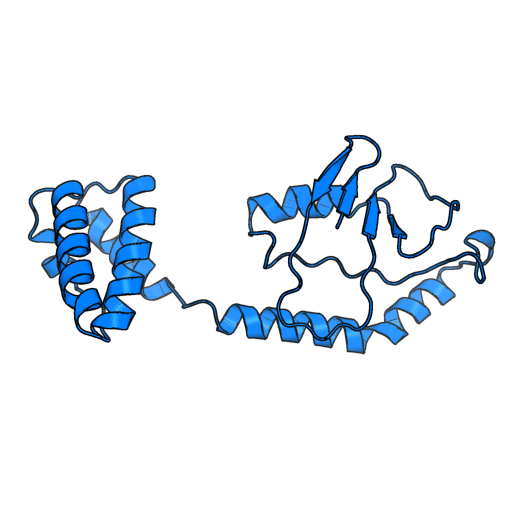774 O O . GLY A 1 101 ? -8.496 -4.571 -6.195 1.00 82.06 101 GLY A O 1
ATOM 775 N N . LEU A 1 102 ? -7.154 -2.950 -6.978 1.00 80.38 102 LEU A N 1
ATOM 776 C CA . LEU A 1 102 ? -7.053 -2.231 -5.705 1.00 80.38 102 LEU A CA 1
ATOM 777 C C . LEU A 1 102 ? -8.375 -1.576 -5.286 1.00 80.38 102 LEU A C 1
ATOM 779 O O . LEU A 1 102 ? -8.714 -1.596 -4.103 1.00 80.38 102 LEU A O 1
ATOM 783 N N . LEU A 1 103 ? -9.146 -1.030 -6.228 1.00 82.56 103 LEU A N 1
ATOM 784 C CA . LEU A 1 103 ? -10.477 -0.481 -5.952 1.00 82.56 103 LEU A CA 1
ATOM 785 C C . LEU A 1 103 ? -11.462 -1.576 -5.525 1.00 82.56 103 LEU A C 1
ATOM 787 O O . LEU A 1 103 ? -12.224 -1.375 -4.581 1.00 82.56 103 LEU A O 1
ATOM 791 N N . ASN A 1 104 ? -11.414 -2.747 -6.159 1.00 80.44 104 ASN A N 1
ATOM 792 C CA . ASN A 1 104 ? -12.226 -3.898 -5.769 1.00 80.44 104 ASN A CA 1
ATOM 793 C C . ASN A 1 104 ? -11.845 -4.397 -4.372 1.00 80.44 104 ASN A C 1
ATOM 795 O O . ASN A 1 104 ? -12.722 -4.652 -3.550 1.00 80.44 104 ASN A O 1
ATOM 799 N N . LEU A 1 105 ? -10.546 -4.466 -4.058 1.00 77.94 105 LEU A N 1
ATOM 800 C CA . LEU A 1 105 ? -10.082 -4.775 -2.706 1.00 77.94 105 LEU A CA 1
ATOM 801 C C . LEU A 1 105 ? -10.585 -3.740 -1.695 1.00 77.94 105 LEU A C 1
ATOM 803 O O . LEU A 1 105 ? -11.043 -4.112 -0.616 1.00 77.94 105 LEU A 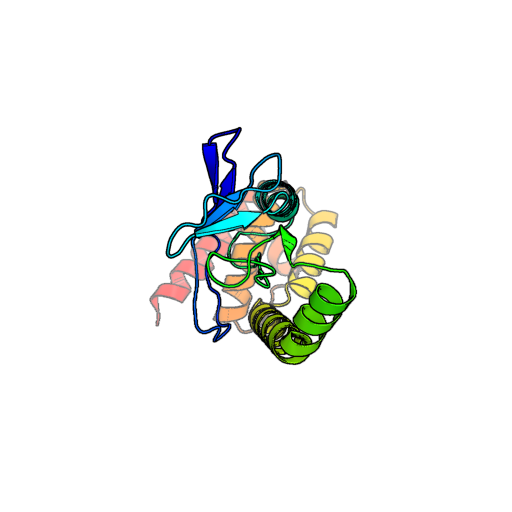O 1
ATOM 807 N N . HIS A 1 106 ? -10.556 -2.453 -2.040 1.00 77.69 106 HIS A N 1
ATOM 808 C CA . HIS A 1 106 ? -11.087 -1.403 -1.177 1.00 77.69 106 HIS A CA 1
ATOM 809 C C . HIS A 1 106 ? -12.580 -1.599 -0.874 1.00 77.69 106 HIS A C 1
ATOM 811 O O . HIS A 1 106 ? -12.983 -1.411 0.268 1.00 77.69 106 HIS A O 1
ATOM 817 N N . GLN A 1 107 ? -13.384 -2.060 -1.838 1.00 75.00 107 GLN A N 1
ATOM 818 C CA . GLN A 1 107 ? -14.805 -2.372 -1.610 1.00 75.00 107 GLN A CA 1
ATOM 819 C C . GLN A 1 107 ? -15.032 -3.526 -0.622 1.00 75.00 107 GLN A C 1
ATOM 821 O O . GLN A 1 107 ? -16.111 -3.627 -0.043 1.00 75.00 107 GLN A O 1
ATOM 826 N N . THR A 1 108 ? -14.039 -4.394 -0.404 1.00 72.94 108 THR A N 1
ATOM 827 C CA . THR A 1 108 ? -14.124 -5.442 0.630 1.00 72.94 108 THR A CA 1
ATOM 828 C C . THR A 1 108 ? -13.894 -4.905 2.044 1.00 72.94 108 THR A C 1
ATOM 830 O O . THR A 1 108 ? -14.218 -5.587 3.018 1.00 72.94 108 THR A O 1
ATOM 833 N N . ILE A 1 109 ? -13.355 -3.687 2.181 1.00 72.00 109 ILE A N 1
ATOM 834 C CA . ILE A 1 109 ? -13.211 -3.019 3.473 1.00 72.00 109 ILE A CA 1
ATOM 835 C C . ILE A 1 109 ? -14.596 -2.505 3.888 1.00 72.00 109 ILE A C 1
ATOM 837 O O . ILE A 1 109 ? -15.200 -1.737 3.139 1.00 72.00 109 ILE A O 1
ATOM 841 N N . PRO A 1 110 ? -15.107 -2.871 5.079 1.00 70.94 110 PRO A N 1
ATOM 842 C CA . PRO A 1 110 ? -16.380 -2.350 5.561 1.00 70.9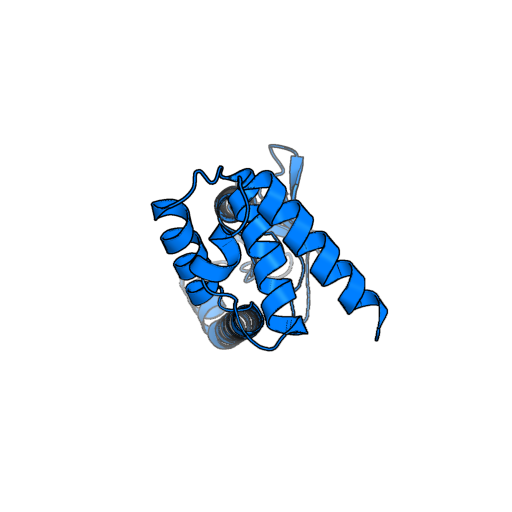4 110 PRO A CA 1
ATOM 843 C C . PRO A 1 110 ? -16.356 -0.819 5.625 1.00 70.94 110 PRO A C 1
ATOM 845 O O . PRO A 1 110 ? -15.455 -0.241 6.247 1.00 70.94 110 PRO A O 1
ATOM 848 N N . ASP A 1 111 ? -17.350 -0.165 5.015 1.00 76.69 111 ASP A N 1
ATOM 849 C CA . ASP A 1 111 ? -17.550 1.272 5.188 1.00 76.69 111 ASP A CA 1
ATOM 850 C C . ASP A 1 111 ? -17.942 1.554 6.642 1.00 76.69 111 ASP A C 1
ATOM 852 O O . ASP A 1 111 ? -19.067 1.321 7.079 1.00 76.69 111 ASP A O 1
ATOM 856 N N . ASN A 1 112 ? -16.984 2.075 7.403 1.00 83.50 112 ASN A N 1
ATOM 857 C CA . ASN A 1 112 ? -17.185 2.398 8.808 1.00 83.50 112 ASN A CA 1
ATOM 858 C C . ASN A 1 112 ? -17.783 3.793 9.012 1.00 83.50 112 ASN A C 1
ATOM 860 O O . ASN A 1 112 ? -17.855 4.232 10.157 1.00 83.50 112 ASN A O 1
ATOM 864 N N . SER A 1 113 ? -18.188 4.513 7.961 1.00 85.38 113 SER A N 1
ATOM 865 C CA . SER A 1 113 ? -18.725 5.877 8.058 1.00 85.38 113 SER A CA 1
ATOM 866 C C . SER A 1 113 ? -19.856 5.984 9.087 1.00 85.38 113 SER A C 1
ATOM 868 O O . SER A 1 113 ? -19.823 6.857 9.958 1.00 85.38 113 SER A O 1
ATOM 870 N N . VAL A 1 114 ? -20.793 5.032 9.075 1.00 89.25 114 VAL A N 1
ATOM 871 C CA . VAL A 1 114 ? -21.916 4.964 10.023 1.00 89.25 114 VAL A CA 1
ATOM 872 C C . VAL A 1 114 ? -21.432 4.699 11.453 1.00 89.25 114 VAL A C 1
ATOM 874 O O . VAL A 1 114 ? -21.871 5.368 12.390 1.00 89.25 114 VAL A O 1
ATOM 877 N N . ILE A 1 115 ? -20.481 3.777 11.639 1.00 91.38 115 ILE A N 1
ATOM 878 C CA . ILE A 1 115 ? -19.895 3.473 12.955 1.00 91.38 115 ILE A CA 1
ATOM 879 C C . ILE A 1 115 ? -19.124 4.681 13.497 1.00 91.38 115 ILE A C 1
ATOM 881 O O . ILE A 1 115 ? -19.230 5.015 14.677 1.00 91.38 115 ILE A O 1
ATOM 885 N N . MET A 1 116 ? -18.368 5.366 12.644 1.00 90.12 116 MET A N 1
ATOM 886 C CA . MET A 1 116 ? -17.603 6.555 13.010 1.00 90.12 116 MET A CA 1
ATOM 887 C C . MET A 1 116 ? -18.531 7.711 13.388 1.00 90.12 116 MET A C 1
ATOM 889 O O . MET A 1 116 ? -18.263 8.402 14.372 1.00 90.12 116 MET A O 1
ATOM 893 N N . GLN A 1 117 ? -19.655 7.875 12.687 1.00 91.94 117 GLN A N 1
ATOM 894 C CA . GLN A 1 117 ? -20.688 8.841 13.055 1.00 91.94 117 GLN A CA 1
ATOM 895 C C . GLN A 1 117 ? -21.308 8.507 14.419 1.00 91.94 117 GLN A C 1
ATOM 897 O O . GLN A 1 117 ? -21.429 9.389 15.269 1.00 91.94 117 GLN A O 1
ATOM 902 N N . LEU A 1 118 ? -21.607 7.231 14.678 1.00 93.00 118 LEU A N 1
ATOM 903 C CA . LEU A 1 118 ? -22.084 6.768 15.982 1.00 93.00 118 LEU A CA 1
ATOM 904 C C . LEU A 1 118 ? -21.065 7.067 17.095 1.00 93.00 118 LEU A C 1
ATOM 906 O O . LEU A 1 118 ? -21.423 7.614 18.136 1.00 93.00 118 LEU A O 1
ATOM 910 N N . ILE A 1 119 ? -19.779 6.777 16.885 1.00 92.56 119 ILE A N 1
ATOM 911 C CA . ILE A 1 119 ? -18.725 7.101 17.859 1.00 92.56 119 ILE A CA 1
ATOM 912 C C . ILE A 1 119 ? -18.654 8.616 18.093 1.00 92.56 119 ILE A C 1
ATOM 914 O O . ILE A 1 119 ? -18.549 9.052 19.243 1.00 92.56 119 ILE A O 1
ATOM 918 N N . ALA A 1 120 ? -18.737 9.422 17.032 1.00 92.25 120 ALA A N 1
ATOM 919 C CA . ALA A 1 120 ? -18.744 10.879 17.126 1.00 92.25 120 ALA A CA 1
ATOM 920 C C . ALA A 1 120 ? -19.946 11.404 17.926 1.00 92.25 120 ALA A C 1
ATOM 922 O O . ALA A 1 120 ? -19.791 12.323 18.733 1.00 92.25 120 ALA A O 1
ATOM 923 N N . ASP A 1 121 ? -21.124 10.803 17.773 1.00 91.50 121 ASP A N 1
ATOM 924 C CA . ASP A 1 121 ? -22.303 11.157 18.560 1.00 91.50 121 ASP A CA 1
ATOM 925 C C . ASP A 1 121 ? -22.142 10.771 20.033 1.00 91.50 121 ASP A C 1
ATOM 927 O O . ASP A 1 121 ? -22.452 11.567 20.919 1.00 91.50 121 ASP A O 1
ATOM 931 N N . CYS A 1 122 ? -21.557 9.610 20.319 1.00 90.56 122 CYS A N 1
ATOM 932 C CA . CYS A 1 122 ? -21.320 9.163 21.689 1.00 90.56 122 CYS A CA 1
ATOM 933 C C . CYS A 1 122 ? -20.259 10.034 22.384 1.00 90.56 122 CYS A C 1
ATOM 935 O O . CYS A 1 122 ? -20.387 10.344 23.570 1.00 90.56 122 CYS A O 1
ATOM 937 N N . LYS A 1 123 ? -19.255 10.529 21.647 1.00 91.94 123 LYS A N 1
ATOM 938 C CA . LYS A 1 123 ? -18.265 11.499 22.150 1.00 91.94 123 LYS A CA 1
ATOM 939 C C . LYS A 1 123 ? -18.888 12.803 22.659 1.00 91.94 123 LYS A C 1
ATOM 941 O O . LYS A 1 123 ? -18.293 13.452 23.515 1.00 91.94 123 LYS A O 1
ATOM 946 N N . LYS A 1 124 ? -20.079 13.189 22.182 1.00 89.81 124 LYS A N 1
ATOM 947 C CA . LYS A 1 124 ? -20.795 14.379 22.688 1.00 89.81 124 LYS A CA 1
ATOM 948 C C . LYS A 1 124 ? -21.279 14.194 24.129 1.00 89.81 124 LYS A C 1
ATOM 950 O O . LYS A 1 124 ? -21.452 15.173 24.845 1.00 89.81 124 LYS A O 1
ATOM 955 N N . THR A 1 125 ? -21.491 12.951 24.556 1.00 88.25 125 THR A N 1
ATOM 956 C CA . THR A 1 125 ? -22.070 12.602 25.863 1.00 88.25 125 THR A CA 1
ATOM 957 C C . THR A 1 125 ? -21.091 11.905 26.807 1.00 88.25 125 THR A C 1
ATOM 959 O O . THR A 1 125 ? -21.330 11.876 28.011 1.00 88.25 125 THR A O 1
ATOM 962 N N . MET A 1 126 ? -19.982 11.357 26.299 1.00 86.31 126 MET A N 1
ATOM 963 C CA . MET A 1 126 ? -18.964 10.671 27.100 1.00 86.31 126 MET A CA 1
ATOM 964 C C . MET A 1 126 ? -17.538 11.013 26.662 1.00 86.31 126 MET A C 1
ATOM 966 O O . MET A 1 126 ? -17.260 11.261 25.492 1.00 86.31 126 MET A O 1
ATOM 970 N N . LYS A 1 127 ? -16.594 10.973 27.610 1.00 90.50 127 LYS A N 1
ATOM 971 C CA . LYS A 1 127 ? -15.167 11.131 27.301 1.00 90.50 127 LYS A CA 1
ATOM 972 C C . LYS A 1 127 ? -14.612 9.831 26.718 1.00 90.50 127 LYS A C 1
ATOM 974 O O . LYS A 1 127 ? -14.507 8.834 27.431 1.00 90.50 127 LYS A O 1
ATOM 979 N N . ILE A 1 128 ? -14.223 9.862 25.446 1.00 90.75 128 ILE A N 1
ATOM 980 C CA . ILE A 1 128 ? -13.588 8.739 24.744 1.00 90.75 128 ILE A CA 1
ATOM 981 C C . ILE A 1 128 ? -12.180 9.169 24.324 1.00 90.75 128 ILE A C 1
ATOM 983 O O . ILE A 1 128 ? -12.026 10.134 23.578 1.00 90.75 128 ILE A O 1
ATOM 987 N N . SER A 1 129 ? -11.149 8.482 24.820 1.00 90.81 129 SER A N 1
ATOM 988 C CA . SER A 1 129 ? -9.765 8.681 24.368 1.00 90.81 129 SER A CA 1
ATOM 989 C C . SER A 1 129 ? -9.515 8.018 23.008 1.00 90.81 129 SER A C 1
ATOM 991 O O . SER A 1 129 ? -10.256 7.121 22.614 1.00 90.81 129 SER A O 1
ATOM 993 N N . ALA A 1 130 ? -8.434 8.391 22.315 1.00 83.12 130 ALA A N 1
ATOM 994 C CA . ALA A 1 130 ? -8.089 7.803 21.014 1.00 83.12 130 ALA A CA 1
ATOM 995 C C . ALA A 1 130 ? -7.968 6.264 21.067 1.00 83.12 130 ALA A C 1
ATOM 997 O O . ALA A 1 130 ? -8.494 5.557 20.214 1.00 83.12 130 ALA A O 1
ATOM 998 N N . THR A 1 131 ? -7.359 5.717 22.125 1.00 85.12 131 THR A N 1
ATOM 999 C CA . THR A 1 131 ? -7.251 4.259 22.317 1.00 85.12 131 THR A CA 1
ATOM 1000 C C . THR A 1 131 ? -8.613 3.596 22.549 1.00 85.12 131 THR A C 1
ATOM 1002 O O . THR A 1 131 ? -8.869 2.488 22.068 1.00 85.12 131 THR A O 1
ATOM 1005 N N . GLN A 1 132 ? -9.505 4.260 23.292 1.00 91.19 132 GLN A N 1
ATOM 1006 C CA . GLN A 1 132 ? -10.863 3.767 23.528 1.00 91.19 132 GLN A CA 1
ATOM 1007 C C . GLN A 1 132 ? -11.694 3.799 22.247 1.00 91.19 132 GLN A C 1
ATOM 1009 O O . GLN A 1 132 ? -12.457 2.872 22.016 1.00 91.19 132 GLN A O 1
ATOM 1014 N N . GLU A 1 133 ? -11.511 4.813 21.406 1.00 91.50 133 GLU A N 1
ATOM 1015 C CA . GLU A 1 133 ? -12.152 4.932 20.098 1.00 91.50 133 GLU A CA 1
ATOM 1016 C C . GLU A 1 133 ? -11.746 3.797 19.156 1.00 91.50 133 GLU A C 1
ATOM 1018 O O . GLU A 1 133 ? -12.627 3.115 18.641 1.00 91.50 133 GLU A O 1
ATOM 1023 N N . SER A 1 134 ? -10.449 3.507 19.007 1.00 85.94 134 SER A N 1
ATOM 1024 C CA . SER A 1 134 ? -9.998 2.359 18.205 1.00 85.94 134 SER A CA 1
ATOM 1025 C C . SER A 1 134 ? -10.564 1.035 18.728 1.00 85.94 134 SER A C 1
ATOM 1027 O O . SER A 1 134 ? -10.965 0.166 17.955 1.00 85.94 134 SER A O 1
ATOM 1029 N N . THR A 1 135 ? -10.638 0.883 20.054 1.00 89.50 135 THR A N 1
ATOM 1030 C CA . THR A 1 135 ? -11.230 -0.311 20.674 1.00 89.50 135 THR A CA 1
ATOM 1031 C C . THR A 1 135 ? -12.733 -0.393 20.406 1.00 89.50 135 THR A C 1
ATOM 1033 O O . THR A 1 135 ? -13.233 -1.470 20.084 1.00 89.50 135 THR A O 1
ATOM 1036 N N . LEU A 1 136 ? -13.447 0.728 20.528 1.00 93.12 136 LEU A N 1
ATOM 1037 C CA . LEU A 1 136 ? -14.888 0.821 20.320 1.00 93.12 136 LEU A CA 1
ATOM 1038 C C . LEU A 1 136 ? -15.259 0.546 18.862 1.00 93.12 136 LEU A C 1
ATOM 1040 O O . LEU A 1 136 ? -16.158 -0.254 18.632 1.00 93.12 136 LEU A O 1
ATOM 1044 N N . LEU A 1 137 ? -14.530 1.122 17.900 1.00 91.38 137 LEU A N 1
ATOM 1045 C CA . LEU A 1 137 ? -14.690 0.861 16.467 1.00 91.38 137 LEU A CA 1
ATOM 1046 C C . LEU A 1 137 ? -14.646 -0.642 16.176 1.00 91.38 137 LEU A C 1
ATOM 1048 O O . LEU A 1 137 ? -15.595 -1.192 15.625 1.00 91.38 137 LEU A O 1
ATOM 1052 N N . ARG A 1 138 ? -13.600 -1.328 16.650 1.00 90.19 138 ARG A N 1
ATOM 1053 C CA . ARG A 1 138 ? -13.441 -2.777 16.467 1.00 90.19 138 ARG A CA 1
ATOM 1054 C C . ARG A 1 138 ? -14.590 -3.586 17.080 1.00 90.19 138 ARG A C 1
ATOM 1056 O O . ARG A 1 138 ? -15.016 -4.592 16.516 1.00 90.19 138 ARG A O 1
ATOM 1063 N N . LEU A 1 139 ? -15.072 -3.191 18.259 1.00 92.94 139 LEU A N 1
ATOM 1064 C CA . LEU A 1 139 ? -16.189 -3.880 18.911 1.00 92.94 139 LEU A CA 1
ATOM 1065 C C . LEU A 1 139 ? -17.516 -3.631 18.188 1.00 92.94 139 LEU A C 1
ATOM 1067 O O . LEU A 1 139 ? -18.310 -4.557 18.079 1.00 92.94 139 LEU A O 1
ATOM 1071 N N . LEU A 1 140 ? -17.750 -2.420 17.680 1.00 93.00 140 LEU A N 1
ATOM 1072 C CA . LEU A 1 140 ? -18.959 -2.077 16.931 1.00 93.00 140 LEU A CA 1
ATOM 1073 C C . LEU A 1 140 ? -18.998 -2.761 15.562 1.00 93.00 140 LEU A C 1
ATOM 1075 O O . LEU A 1 140 ? -20.050 -3.264 15.192 1.00 93.00 140 LEU A O 1
ATOM 1079 N N . GLN A 1 141 ? -17.856 -2.888 14.881 1.00 89.38 141 GLN A N 1
ATOM 1080 C CA . GLN A 1 141 ? -17.734 -3.710 13.671 1.00 89.38 141 GLN A CA 1
ATOM 1081 C C . GLN A 1 141 ? -18.131 -5.166 13.948 1.00 89.38 141 GLN A C 1
ATOM 1083 O O . GLN A 1 141 ? -18.952 -5.742 13.239 1.00 89.38 141 GLN A O 1
ATOM 1088 N N . ARG A 1 142 ? -17.604 -5.767 15.027 1.00 90.00 142 ARG A N 1
ATOM 1089 C CA . ARG A 1 142 ? -18.012 -7.122 15.447 1.00 90.00 142 ARG A CA 1
ATOM 1090 C C . ARG A 1 142 ? -19.498 -7.193 15.792 1.00 90.00 142 ARG A C 1
ATOM 1092 O O . ARG A 1 142 ? -20.147 -8.177 15.455 1.00 90.00 142 ARG A O 1
ATOM 1099 N N . PHE A 1 143 ? -20.023 -6.185 16.483 1.00 91.69 143 PHE A N 1
ATOM 1100 C CA . PHE A 1 143 ? -21.432 -6.128 16.862 1.00 91.69 143 PHE A CA 1
ATOM 1101 C C . PHE A 1 143 ? -22.337 -6.093 15.632 1.00 91.69 143 PHE A C 1
ATOM 1103 O O . PHE A 1 143 ? -23.292 -6.856 15.581 1.00 91.69 143 PHE A O 1
ATOM 1110 N N . GLU A 1 144 ? -22.018 -5.276 14.630 1.00 90.31 144 GLU A N 1
ATOM 1111 C CA . GLU A 1 144 ? -22.795 -5.184 13.392 1.00 90.31 144 GLU A CA 1
ATOM 1112 C C . GLU A 1 144 ? -22.853 -6.515 12.646 1.00 90.31 144 GLU A C 1
ATOM 1114 O O . GLU A 1 144 ? -23.924 -6.927 12.209 1.00 90.31 144 GLU A O 1
ATOM 1119 N N . VAL A 1 145 ? -21.729 -7.231 12.570 1.00 87.31 145 VAL A N 1
ATOM 1120 C CA . VAL A 1 145 ? -21.672 -8.549 11.924 1.00 87.31 145 VAL A CA 1
ATOM 1121 C C . VAL A 1 145 ? -22.508 -9.587 12.679 1.00 87.31 145 VAL A C 1
ATOM 1123 O O . VAL A 1 145 ? -23.204 -10.377 12.050 1.00 87.31 145 VAL A O 1
ATOM 1126 N N . ILE A 1 146 ? -22.451 -9.594 14.016 1.00 87.12 146 ILE A N 1
ATOM 1127 C CA . ILE A 1 146 ? -23.128 -10.601 14.851 1.00 87.12 146 ILE A CA 1
ATOM 1128 C C . ILE A 1 146 ? -24.629 -10.312 15.000 1.00 87.12 146 ILE A C 1
ATOM 1130 O O . ILE A 1 146 ? -25.440 -11.234 15.011 1.00 87.12 146 ILE A O 1
ATOM 1134 N N . GLU A 1 147 ? -25.004 -9.045 15.156 1.00 89.25 147 GLU A N 1
ATOM 1135 C CA . GLU A 1 147 ? -26.375 -8.624 15.467 1.00 89.25 147 GLU A CA 1
ATOM 1136 C C . GLU A 1 147 ? -27.139 -8.114 14.242 1.00 89.25 147 GLU A C 1
ATOM 1138 O O . GLU A 1 147 ? -28.326 -7.810 14.353 1.00 89.25 147 GLU A O 1
ATOM 1143 N N . HIS A 1 148 ? -26.468 -7.978 13.093 1.00 88.00 148 HIS A N 1
ATOM 1144 C CA . HIS A 1 148 ? -27.004 -7.397 11.856 1.00 88.00 148 HIS A CA 1
ATOM 1145 C C . HIS A 1 148 ? -27.612 -5.996 12.044 1.00 88.00 148 HIS A C 1
ATOM 1147 O O . HIS A 1 148 ? -28.544 -5.602 11.342 1.00 88.00 148 HIS A O 1
ATOM 1153 N N . ARG A 1 149 ? -27.100 -5.240 13.022 1.00 91.12 149 ARG A N 1
ATOM 1154 C CA . ARG A 1 149 ? -27.473 -3.851 13.319 1.00 91.12 149 ARG A CA 1
ATOM 1155 C C . ARG A 1 149 ? -26.386 -3.173 14.141 1.00 91.12 149 ARG A C 1
ATOM 1157 O O . ARG A 1 149 ? -25.640 -3.843 14.850 1.00 91.12 149 ARG A O 1
ATOM 1164 N N . LEU A 1 150 ? -26.394 -1.846 14.172 1.00 91.19 150 LEU A N 1
ATOM 1165 C CA . LEU A 1 150 ? -25.617 -1.074 15.140 1.00 91.19 150 LEU A CA 1
ATOM 1166 C C . LEU A 1 150 ? -26.451 -0.729 16.385 1.00 91.19 150 LEU A C 1
ATOM 1168 O O . LEU A 1 150 ? -27.682 -0.629 16.306 1.00 91.19 1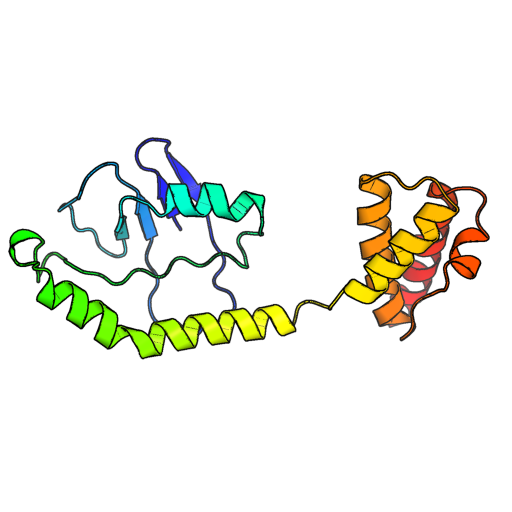50 LEU A O 1
ATOM 1172 N N . PRO A 1 151 ? -25.813 -0.569 17.556 1.00 92.38 151 PRO A N 1
ATOM 1173 C CA . PRO A 1 151 ? -26.475 -0.028 18.729 1.00 92.38 151 PRO A CA 1
ATOM 1174 C C . PRO A 1 151 ? -26.635 1.492 18.608 1.00 92.38 151 PRO A C 1
ATOM 1176 O O . PRO A 1 151 ? -25.897 2.160 17.885 1.00 92.38 151 PRO A O 1
ATOM 1179 N N . THR A 1 152 ? -27.569 2.068 19.356 1.00 90.38 152 THR A N 1
ATOM 1180 C CA . THR A 1 152 ? -27.686 3.532 19.465 1.00 90.38 152 THR A CA 1
ATOM 1181 C C . THR A 1 152 ? -26.734 4.082 20.528 1.00 90.38 152 THR A C 1
ATOM 1183 O O . THR A 1 152 ? -26.377 3.387 21.482 1.00 90.38 152 THR A O 1
ATOM 1186 N N . CYS A 1 153 ? -26.372 5.368 20.452 1.00 86.81 153 CYS A N 1
ATOM 1187 C CA . CYS A 1 153 ? -25.592 5.981 21.534 1.00 86.81 153 CYS A CA 1
ATOM 1188 C C . CYS A 1 153 ? -26.319 5.958 22.879 1.00 86.81 153 CYS A C 1
ATOM 1190 O O . CYS A 1 153 ? -25.669 5.886 23.916 1.00 86.81 153 CYS A O 1
ATOM 1192 N N . GLN A 1 154 ? -27.653 5.970 22.886 1.00 86.44 154 GLN A N 1
ATOM 1193 C CA . GLN A 1 154 ? -28.421 5.817 24.119 1.00 86.44 154 GLN A CA 1
ATOM 1194 C C . GLN A 1 154 ? -28.218 4.433 24.745 1.00 86.44 154 GLN A C 1
ATOM 1196 O O . GLN A 1 154 ? -28.008 4.358 25.951 1.00 86.44 154 GLN A O 1
ATOM 1201 N N . GLU A 1 155 ? -28.211 3.360 23.945 1.00 87.75 155 GLU A N 1
ATOM 1202 C CA . GLU A 1 155 ? -27.907 1.999 24.417 1.00 87.75 155 GLU A CA 1
ATOM 1203 C C . GLU A 1 155 ? -26.473 1.900 24.968 1.00 87.75 155 GLU A C 1
ATOM 1205 O O . GLU A 1 155 ? -26.248 1.297 26.017 1.00 87.75 155 GLU A O 1
ATOM 1210 N N . LEU A 1 156 ? -25.505 2.543 24.307 1.00 87.25 156 LEU A N 1
ATOM 1211 C CA . LEU A 1 156 ? -24.100 2.555 24.735 1.00 87.25 156 LEU A CA 1
ATOM 1212 C C . LEU A 1 156 ? -23.871 3.402 26.005 1.00 87.25 156 LEU A C 1
ATOM 1214 O O . LEU A 1 156 ? -23.062 3.044 26.861 1.00 87.25 156 LEU A O 1
ATOM 1218 N N . ASN A 1 157 ? -24.609 4.500 26.173 1.00 84.50 157 ASN A N 1
ATOM 1219 C CA . ASN A 1 157 ? -24.489 5.416 27.314 1.00 84.50 157 ASN A CA 1
ATOM 1220 C C . ASN A 1 157 ? -25.122 4.898 28.616 1.00 84.50 157 ASN A C 1
ATOM 1222 O O . ASN A 1 157 ? -25.036 5.572 29.639 1.00 84.50 157 ASN A O 1
ATOM 1226 N N . GLN A 1 158 ? -25.733 3.710 28.627 1.00 85.69 158 GLN A N 1
ATOM 1227 C CA . GLN A 1 158 ? -26.286 3.117 29.856 1.00 85.69 158 GLN A CA 1
ATOM 1228 C C . GLN A 1 158 ? -25.204 2.727 30.878 1.00 85.69 158 GLN A C 1
ATOM 1230 O O . GLN A 1 158 ? -25.514 2.357 32.009 1.00 85.69 158 GLN A O 1
ATOM 1235 N N . GLN A 1 159 ? -23.932 2.769 30.479 1.00 85.00 159 GLN A N 1
ATOM 1236 C CA . GLN A 1 159 ? -22.798 2.393 31.311 1.00 85.00 159 GLN A CA 1
ATOM 1237 C C . GLN A 1 159 ? -22.167 3.625 31.976 1.00 85.00 159 GLN A C 1
ATOM 1239 O O . GLN A 1 159 ? -22.077 4.685 31.359 1.00 85.00 159 GLN A O 1
ATOM 1244 N N . PRO A 1 160 ? -21.663 3.500 33.218 1.00 82.81 160 PRO A N 1
ATOM 1245 C CA . PRO A 1 160 ? -21.223 4.647 34.020 1.00 82.81 160 PRO A CA 1
ATOM 1246 C C . PRO A 1 160 ? -19.980 5.352 33.463 1.00 82.81 160 PRO A C 1
ATOM 1248 O O . PRO A 1 160 ? -19.697 6.492 33.819 1.00 82.81 160 PRO A O 1
ATOM 1251 N N . ASN A 1 161 ? -19.188 4.663 32.640 1.00 87.38 161 ASN A N 1
ATOM 1252 C CA . ASN A 1 161 ? -18.025 5.221 31.964 1.00 87.38 161 ASN A CA 1
ATOM 1253 C C . ASN A 1 161 ? -17.638 4.370 30.747 1.00 87.38 161 ASN A C 1
ATOM 1255 O O . ASN A 1 161 ? -18.021 3.204 30.627 1.00 87.38 161 ASN A O 1
ATOM 1259 N N . THR A 1 162 ? -16.801 4.939 29.880 1.00 88.56 162 THR A N 1
ATOM 1260 C CA . THR A 1 162 ? -16.316 4.310 28.643 1.00 88.56 162 THR A CA 1
ATOM 1261 C C . THR A 1 162 ? -15.617 2.973 28.895 1.00 88.56 162 THR A C 1
ATOM 1263 O O . THR A 1 162 ? -15.757 2.045 28.107 1.00 88.56 162 THR A O 1
ATOM 1266 N N . LYS A 1 163 ? -14.902 2.811 30.018 1.00 89.00 163 LYS A N 1
ATOM 1267 C CA . LYS A 1 163 ? -14.238 1.539 30.349 1.00 89.00 163 LYS A CA 1
ATOM 1268 C C . LYS A 1 163 ? -15.259 0.438 30.653 1.00 89.00 163 LYS A C 1
ATOM 1270 O O . LYS A 1 163 ? -15.119 -0.669 30.144 1.00 89.00 163 LYS A O 1
ATOM 1275 N N . ALA A 1 164 ? -16.288 0.741 31.444 1.00 89.25 164 ALA A N 1
ATOM 1276 C CA . ALA A 1 164 ? -17.379 -0.185 31.737 1.00 89.25 164 ALA A CA 1
ATOM 1277 C C . ALA A 1 164 ? -18.155 -0.563 30.465 1.00 89.25 164 ALA A C 1
ATOM 1279 O O . ALA A 1 164 ? -18.441 -1.742 30.259 1.00 89.25 164 ALA A O 1
ATOM 1280 N N . LEU A 1 165 ? -18.403 0.412 29.581 1.00 92.19 165 LEU A N 1
ATOM 1281 C CA . LEU A 1 165 ? -18.980 0.177 28.257 1.00 92.19 165 LEU A CA 1
ATOM 1282 C C . LEU A 1 165 ? -18.174 -0.837 27.447 1.00 92.19 165 LEU A C 1
ATOM 1284 O O . LEU A 1 165 ? -18.726 -1.852 27.026 1.00 92.19 165 LEU A O 1
ATOM 1288 N N . LEU A 1 166 ? -16.876 -0.592 27.258 1.00 92.69 166 LEU A N 1
ATOM 1289 C CA . LEU A 1 166 ? -16.017 -1.463 26.456 1.00 92.69 166 LEU A CA 1
ATOM 1290 C C . LEU A 1 166 ? -15.979 -2.893 27.012 1.00 92.69 166 LEU A C 1
ATOM 1292 O O . LEU A 1 166 ? -16.125 -3.846 26.250 1.00 92.69 166 LEU A O 1
ATOM 1296 N N . THR A 1 167 ? -15.859 -3.055 28.334 1.00 92.62 167 THR A N 1
ATOM 1297 C CA . THR A 1 167 ? -15.871 -4.376 28.986 1.00 92.62 167 THR A CA 1
ATOM 1298 C C . THR A 1 167 ? -17.206 -5.099 28.792 1.00 92.62 167 THR A C 1
ATOM 1300 O O . THR A 1 167 ? -17.240 -6.299 28.501 1.00 92.62 167 THR A O 1
ATOM 1303 N N . LYS A 1 168 ? -18.330 -4.389 28.940 1.00 91.31 168 LYS A N 1
ATOM 1304 C CA . LYS A 1 168 ? -19.662 -4.981 28.786 1.00 91.31 168 LYS A CA 1
ATOM 1305 C C . LYS A 1 168 ? -19.938 -5.379 27.338 1.00 91.31 168 LYS A C 1
ATOM 1307 O O . LYS A 1 168 ? -20.454 -6.471 27.100 1.00 91.31 168 LYS A O 1
ATOM 1312 N N . LEU A 1 169 ? -19.575 -4.524 26.386 1.00 91.88 169 LEU A N 1
ATOM 1313 C CA . LEU A 1 169 ? -19.728 -4.796 24.961 1.00 91.88 169 LEU A CA 1
ATOM 1314 C C . LEU A 1 169 ? -18.870 -5.998 24.542 1.00 91.88 169 LEU A C 1
ATOM 1316 O O . LEU A 1 169 ? -19.397 -6.930 23.943 1.00 91.88 169 LEU A O 1
ATOM 1320 N N . ALA A 1 170 ? -17.597 -6.038 24.950 1.00 91.75 170 ALA A N 1
ATOM 1321 C CA . ALA A 1 170 ? -16.702 -7.161 24.668 1.00 91.75 170 ALA A CA 1
ATOM 1322 C C . ALA A 1 170 ? -17.236 -8.487 25.233 1.00 91.75 170 ALA A C 1
ATOM 1324 O O . ALA A 1 170 ? -17.430 -9.434 24.479 1.00 91.75 170 ALA A O 1
ATOM 1325 N N . SER A 1 171 ? -17.588 -8.531 26.524 1.00 89.88 171 SER A N 1
ATOM 1326 C CA . SER A 1 171 ? -18.130 -9.751 27.149 1.00 89.88 171 SER A CA 1
ATOM 1327 C C . SER A 1 171 ? -19.447 -10.222 26.525 1.00 89.88 171 SER A C 1
ATOM 1329 O O . SER A 1 171 ? -19.688 -11.422 26.412 1.00 89.88 171 SER A O 1
ATOM 1331 N N . THR A 1 172 ? -20.306 -9.297 26.089 1.00 87.69 172 THR A N 1
ATOM 1332 C CA . THR A 1 172 ? -21.558 -9.648 25.403 1.00 87.69 172 THR A CA 1
ATOM 1333 C C . THR A 1 172 ? -21.279 -10.281 24.043 1.00 87.69 172 THR A C 1
ATOM 1335 O O . THR A 1 172 ? -21.908 -11.281 23.705 1.00 87.69 172 THR A O 1
ATOM 1338 N N . LEU A 1 173 ? -20.322 -9.737 23.288 1.00 89.75 173 LEU A N 1
ATOM 1339 C CA . LEU A 1 173 ? -19.934 -10.261 21.980 1.00 89.75 173 LEU A CA 1
ATOM 1340 C C . LEU A 1 173 ? -19.214 -11.604 22.095 1.00 89.75 173 LEU A C 1
ATOM 1342 O O . LEU A 1 173 ? -19.510 -12.513 21.324 1.00 89.75 173 LEU A O 1
ATOM 1346 N N . ASP A 1 174 ? -18.327 -11.772 23.072 1.00 88.19 174 ASP A N 1
ATOM 1347 C CA . ASP A 1 174 ? -17.591 -13.024 23.270 1.00 88.19 174 ASP A CA 1
ATOM 1348 C C . ASP A 1 174 ? -18.539 -14.176 23.658 1.00 88.19 174 ASP A C 1
ATOM 1350 O O . ASP A 1 174 ? -18.454 -15.264 23.090 1.00 88.19 174 ASP A O 1
ATOM 1354 N N . ASN A 1 175 ? -19.541 -13.914 24.508 1.00 83.69 175 ASN A N 1
ATOM 1355 C CA . ASN A 1 175 ? -20.578 -14.896 24.860 1.00 83.69 175 ASN A CA 1
ATOM 1356 C C . ASN A 1 175 ? -21.477 -15.308 23.679 1.00 83.69 175 ASN A C 1
ATOM 1358 O O . ASN A 1 175 ? -22.076 -16.383 23.705 1.00 83.69 175 ASN A O 1
ATOM 1362 N N . ARG A 1 176 ? -21.619 -14.447 22.666 1.00 77.69 176 ARG A N 1
ATOM 1363 C CA . ARG A 1 176 ? -22.406 -14.732 21.454 1.00 77.69 176 ARG A CA 1
ATOM 1364 C C . ARG A 1 176 ? -21.567 -15.369 20.348 1.00 77.69 176 ARG A C 1
ATOM 1366 O O . ARG A 1 176 ? -22.097 -16.169 19.588 1.00 77.69 176 ARG A O 1
ATOM 1373 N N . SER A 1 177 ? -20.266 -15.074 20.309 1.00 64.06 177 SER A N 1
ATOM 1374 C CA . SER A 1 177 ? -19.312 -15.646 19.347 1.00 64.06 177 SER A CA 1
ATOM 1375 C C . SER A 1 177 ? -19.092 -17.150 19.572 1.00 64.06 177 SER A C 1
ATOM 1377 O O . SER A 1 177 ? -18.832 -17.867 18.620 1.00 64.06 177 SER A O 1
ATOM 1379 N N . GLY A 1 178 ? -19.236 -17.646 20.808 1.00 58.91 178 GLY A N 1
ATOM 1380 C CA . GLY A 1 178 ? -19.088 -19.072 21.145 1.00 58.91 178 GLY A CA 1
ATOM 1381 C C . GLY A 1 178 ? -20.311 -19.961 20.867 1.00 58.91 178 GLY A C 1
ATOM 1382 O O . GLY A 1 178 ? -20.375 -21.066 21.399 1.00 58.91 178 GLY A O 1
ATOM 1383 N N . LYS A 1 179 ? -21.311 -19.474 20.118 1.00 50.75 179 LYS A N 1
ATOM 1384 C CA . LYS A 1 179 ? -22.543 -20.218 19.779 1.00 50.75 179 LYS A CA 1
ATOM 1385 C C . LYS A 1 179 ? -22.638 -20.661 18.313 1.00 50.75 179 LYS A C 1
ATOM 1387 O O . LYS A 1 179 ? -23.661 -21.240 17.950 1.00 50.75 179 LYS A O 1
ATOM 1392 N N . TYR A 1 180 ? -21.605 -20.411 17.514 1.00 41.75 180 TYR A N 1
ATOM 1393 C CA . TYR A 1 180 ? -21.486 -20.870 16.129 1.00 41.75 180 TYR A CA 1
ATOM 1394 C C . TYR A 1 180 ? -20.302 -21.820 15.986 1.00 41.75 180 TYR A C 1
ATOM 1396 O O . TYR A 1 180 ? -19.269 -21.557 16.643 1.00 41.75 180 TYR A O 1
#

pLDDT: mean 87.83, std 8.61, range [41.75, 97.06]

Sequence (180 aa):
RVVDDTTQQSWHPQLTAVDLTETASVVTVSSPSTNYQADTAFDMEAAGFLTAATRYSTLEFIQCLKIVSDNSRNPLETLDKGKVTQLISDQVPNIVQVIEGLLNLHQTIPDNSVIMQLIADCKKTMKISATQESTLLRLLQRFEVIEHRLPTCQELNQQPNTKALLTKLASTLDNRSGKY

Radius of gyration: 23.78 Å; chains: 1; bounding box: 53×35×61 Å

Secondary structure (DSSP, 8-state):
-EEETTT--EE-----S---S---EEEE-SS-----BTTEEEESSHHHHHHHHTTTS-GGG----------SSS-GGG--HHHHHHHHHHHHHHHHHHHHHHHHHHHTS---HHHHHHHHHHHTTS---HHHHHHHHHHHHHHHHHHSSPPPHHHHTTSSSHHHHHHHHHHHHHHHHTT-

Foldseek 3Di:
DEAEPVVRDDDDQDDAQQPDDDAAYEYADCDDDQPADPRYHYHNPPVVVCVVVVVPDPSPLDDDDDQDQAHPVRHPVNGDPVSVVVSVVVCVVVVVSVVVRSVVVVVVPDPCVVVVVQVVVLVVVAPADPVLSVLSSVLQVLCCVQVVDGDHSVVLVVAPHSVRSSVVSVVVSVVSVVPD